Protein AF-A0A2W5SJ14-F1 (afdb_monomer_lite)

Foldseek 3Di:
DDPPPDWDWAFDLPCLLVVLVVVQVVCVVVVNDDPVCVVCSVVSSVVVRVVVCVVPVVRIHTDD

InterPro domains:
  IPR005227 Putative pre-16S rRNA nuclease [PF03652] (2-55)
  IPR012337 Ribonuclease H-like superfamily [SSF53098] (3-55)
  IPR037027 YqgF/RNase H-like domain superfamily [G3DSA:3.30.420.140] (1-63)

Sequence (64 aa):
RTRYQLPVVLVDERTSSVEAAERFALDRSEGRKRRRDAVALDAVAAAVIIERWLAAPQDATQLT

Radius of gyration: 14.63 Å; chains: 1; bounding box: 35×18×42 Å

pLDDT: mean 88.83, std 6.99, range [57.16, 96.25]

Secondary structure (DSSP, 8-state):
--SS----EE---TTHHHHHHHHHHHHHHTTS--GGGGGGHHHHHHHHHHHHHHH-GGGPEE--

Structure (mmCIF, N/CA/C/O backbone):
data_AF-A0A2W5SJ14-F1
#
_entry.id   AF-A0A2W5SJ14-F1
#
loop_
_atom_site.group_PDB
_atom_site.id
_atom_site.type_symbol
_atom_site.label_atom_id
_atom_site.label_alt_id
_atom_site.label_comp_id
_atom_site.label_asym_id
_atom_site.label_entity_id
_atom_site.label_seq_id
_atom_site.pdbx_PDB_ins_code
_atom_site.Cartn_x
_atom_site.Cartn_y
_atom_site.Cartn_z
_atom_site.occupancy
_atom_site.B_iso_or_equiv
_atom_site.auth_seq_id
_atom_site.auth_comp_id
_atom_site.auth_asym_id
_atom_site.auth_atom_id
_atom_site.pdbx_PDB_model_num
ATOM 1 N N . ARG A 1 1 ? -0.584 -7.082 24.110 1.00 57.16 1 ARG A N 1
ATOM 2 C CA . ARG A 1 1 ? 0.016 -5.788 24.532 1.00 57.16 1 ARG A CA 1
ATOM 3 C C . ARG A 1 1 ? 0.144 -4.898 23.303 1.00 57.16 1 ARG A C 1
ATOM 5 O O . ARG A 1 1 ? 0.979 -5.185 22.457 1.00 57.16 1 ARG A O 1
ATOM 12 N N . THR A 1 2 ? -0.676 -3.858 23.183 1.00 74.31 2 THR A N 1
ATOM 13 C CA . THR A 1 2 ? -0.688 -2.963 22.012 1.00 74.31 2 THR A CA 1
ATOM 14 C C . THR A 1 2 ? 0.339 -1.850 22.213 1.00 74.31 2 THR A C 1
ATOM 16 O O . THR A 1 2 ? 0.205 -1.062 23.143 1.00 74.31 2 THR A O 1
ATOM 19 N N . ARG A 1 3 ? 1.384 -1.789 21.374 1.00 90.31 3 ARG A N 1
ATOM 20 C CA . ARG A 1 3 ? 2.484 -0.807 21.503 1.00 90.31 3 ARG A CA 1
ATOM 21 C C . ARG A 1 3 ? 2.017 0.645 21.360 1.00 90.31 3 ARG A C 1
ATOM 23 O O . ARG A 1 3 ? 2.598 1.519 21.989 1.00 90.31 3 ARG A O 1
ATOM 30 N N . TYR A 1 4 ? 0.988 0.874 20.548 1.00 91.69 4 TYR A N 1
ATOM 31 C CA . TYR A 1 4 ? 0.547 2.212 20.149 1.00 91.69 4 TYR A CA 1
ATOM 32 C C . TYR A 1 4 ? -0.892 2.546 20.559 1.0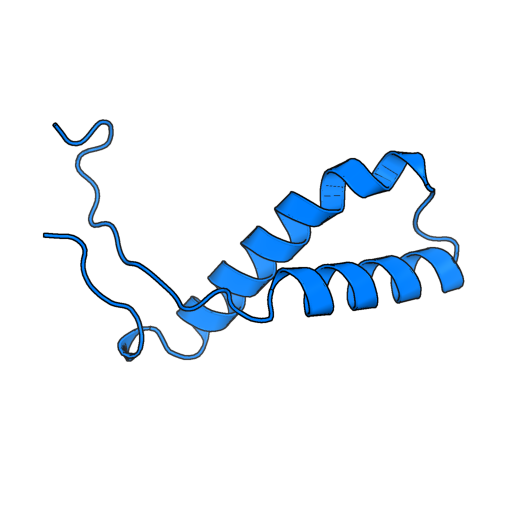0 91.69 4 TYR A C 1
ATOM 34 O O . TYR A 1 4 ? -1.325 3.662 20.327 1.00 91.69 4 TYR A O 1
ATOM 42 N N . GLN A 1 5 ? -1.626 1.599 21.159 1.00 89.81 5 GLN A N 1
ATOM 43 C CA . GLN A 1 5 ? -3.039 1.761 21.551 1.00 89.81 5 GLN A CA 1
ATOM 44 C C . GLN A 1 5 ? -3.960 2.307 20.439 1.00 89.81 5 GLN A C 1
ATOM 46 O O . GLN A 1 5 ? -4.970 2.944 20.721 1.00 89.81 5 GLN A O 1
ATOM 51 N N . LEU A 1 6 ? -3.626 2.036 19.176 1.00 91.75 6 LEU A N 1
ATOM 52 C CA . LEU A 1 6 ? -4.445 2.393 18.022 1.00 91.75 6 LEU A CA 1
ATOM 53 C C . LEU A 1 6 ? -5.235 1.174 17.530 1.00 91.75 6 LEU A C 1
ATOM 55 O O . LEU A 1 6 ? -4.731 0.052 17.656 1.00 91.75 6 LEU A O 1
ATOM 59 N N . PRO A 1 7 ? -6.431 1.379 16.945 1.00 91.56 7 PRO A N 1
ATOM 60 C CA . PRO A 1 7 ? -7.129 0.332 16.212 1.00 91.56 7 PRO A CA 1
ATOM 61 C C . PRO A 1 7 ? -6.239 -0.216 15.095 1.00 91.56 7 PRO A C 1
ATOM 63 O O . PRO A 1 7 ? -5.623 0.553 14.355 1.00 91.56 7 PRO A O 1
ATOM 66 N N . VAL A 1 8 ? -6.173 -1.540 14.974 1.00 93.50 8 VAL A N 1
ATOM 67 C CA . VAL A 1 8 ? -5.431 -2.221 13.909 1.00 93.50 8 VAL A CA 1
ATOM 68 C C . VAL A 1 8 ? -6.417 -3.020 13.074 1.00 93.50 8 VAL A C 1
ATOM 70 O O . VAL A 1 8 ? -7.282 -3.715 13.609 1.00 93.50 8 VAL A O 1
ATOM 73 N N . VAL A 1 9 ? -6.274 -2.919 11.758 1.00 95.25 9 VAL A N 1
ATOM 74 C CA . VAL A 1 9 ? -7.045 -3.699 10.793 1.00 95.25 9 VAL A CA 1
ATOM 75 C C . VAL A 1 9 ? -6.098 -4.445 9.859 1.00 95.25 9 VAL A C 1
ATOM 77 O O . VAL A 1 9 ? -4.995 -3.977 9.579 1.00 95.25 9 VAL A O 1
ATOM 80 N N . LEU A 1 10 ? -6.529 -5.613 9.400 1.00 95.00 10 LEU A N 1
ATOM 81 C CA . LEU A 1 10 ? -5.879 -6.407 8.368 1.00 95.00 10 LEU A CA 1
ATOM 82 C C . LEU A 1 10 ? -6.546 -6.134 7.022 1.00 95.00 10 LEU A C 1
ATOM 84 O O . LEU A 1 10 ? -7.769 -6.027 6.936 1.00 95.00 10 LEU A O 1
ATOM 88 N N . VAL A 1 11 ? -5.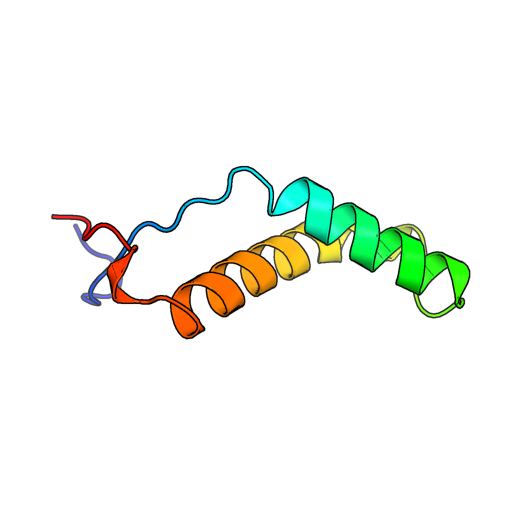730 -6.058 5.977 1.00 94.88 11 VAL A N 1
ATOM 89 C CA . VAL A 1 11 ? -6.141 -5.838 4.587 1.00 94.88 11 VAL A CA 1
ATOM 90 C C . VAL A 1 11 ? -5.518 -6.947 3.742 1.00 94.88 11 VAL A C 1
ATOM 92 O O . VAL A 1 11 ? -4.394 -7.364 4.019 1.00 94.88 11 VAL A O 1
ATOM 95 N N . ASP A 1 12 ? -6.232 -7.441 2.730 1.00 92.00 12 ASP A N 1
ATOM 96 C CA . ASP A 1 12 ? -5.709 -8.481 1.838 1.00 92.00 12 ASP A CA 1
ATOM 97 C C . ASP A 1 12 ? -4.553 -7.957 0.957 1.00 92.00 12 ASP A C 1
ATOM 99 O O . ASP A 1 12 ? -4.717 -7.042 0.139 1.00 92.00 12 ASP A O 1
ATOM 103 N N . GLU A 1 13 ? -3.375 -8.571 1.107 1.00 88.31 13 GLU A N 1
ATOM 104 C CA . GLU A 1 13 ? -2.131 -8.189 0.432 1.00 88.31 13 GLU A CA 1
ATOM 105 C C . GLU A 1 13 ? -1.750 -9.074 -0.765 1.00 88.31 13 GLU A C 1
ATOM 107 O O . GLU A 1 13 ? -0.707 -8.841 -1.369 1.00 88.31 13 GLU A O 1
ATOM 112 N N . ARG A 1 14 ? -2.561 -10.075 -1.142 1.00 88.25 14 ARG A N 1
ATOM 113 C CA . ARG A 1 14 ? -2.165 -11.160 -2.072 1.00 88.25 14 ARG A CA 1
ATOM 114 C C . ARG A 1 14 ? -1.518 -10.737 -3.399 1.00 88.25 14 ARG A C 1
ATOM 116 O O . ARG A 1 14 ? -0.769 -11.527 -3.966 1.00 88.25 14 ARG A O 1
ATOM 123 N N . THR A 1 15 ? -1.785 -9.534 -3.909 1.00 90.69 15 THR A N 1
ATOM 124 C CA . THR A 1 15 ? -1.181 -9.031 -5.161 1.00 90.69 15 THR A CA 1
ATOM 125 C C . THR A 1 15 ? -0.306 -7.790 -4.976 1.00 90.69 15 THR A C 1
ATOM 127 O O . THR A 1 15 ? 0.233 -7.283 -5.958 1.00 90.69 15 THR A O 1
ATOM 130 N N . SER A 1 16 ? -0.092 -7.321 -3.741 1.00 88.62 16 SER A N 1
ATOM 131 C CA . SER A 1 16 ? 0.655 -6.085 -3.464 1.00 88.62 16 SER A CA 1
ATO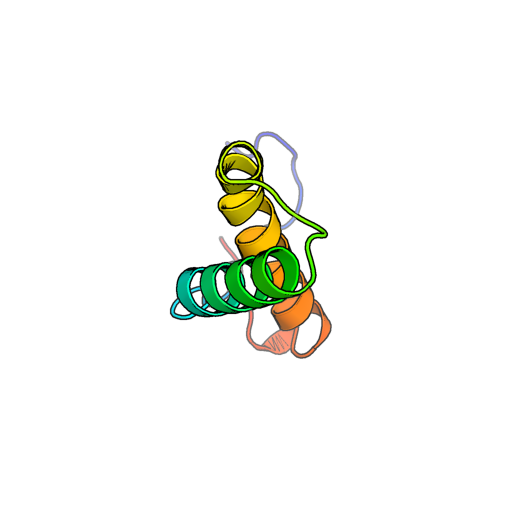M 132 C C . SER A 1 16 ? 2.103 -6.153 -3.959 1.00 88.62 16 SER A C 1
ATOM 134 O O . SER A 1 16 ? 2.608 -5.183 -4.521 1.00 88.62 16 SER A O 1
ATOM 136 N N . SER A 1 17 ? 2.760 -7.312 -3.833 1.00 88.44 17 SER A N 1
ATOM 137 C CA . SER A 1 17 ? 4.136 -7.512 -4.304 1.00 88.44 17 SER A CA 1
ATOM 138 C C . SER A 1 17 ? 4.248 -7.522 -5.830 1.00 88.44 17 SER A C 1
ATOM 140 O O . SER A 1 17 ? 5.222 -7.002 -6.373 1.00 88.44 17 SER A O 1
ATOM 142 N N . VAL A 1 18 ? 3.258 -8.096 -6.525 1.00 92.50 18 VAL A N 1
ATOM 143 C CA . VAL A 1 18 ? 3.215 -8.116 -7.997 1.00 92.50 18 VAL A CA 1
ATOM 144 C C . VAL A 1 18 ? 2.991 -6.702 -8.522 1.00 92.50 18 VAL A C 1
ATOM 146 O O . VAL A 1 18 ? 3.776 -6.224 -9.335 1.00 92.50 18 VAL A O 1
ATOM 149 N N . GLU A 1 19 ? 2.007 -5.989 -7.974 1.00 91.81 19 GLU A N 1
ATOM 150 C CA . GLU A 1 19 ? 1.732 -4.595 -8.338 1.00 91.81 19 GLU A CA 1
ATOM 151 C C . GLU A 1 19 ? 2.930 -3.682 -8.044 1.00 91.81 19 GLU A C 1
ATOM 153 O O . GLU A 1 19 ? 3.288 -2.829 -8.859 1.00 91.81 19 GLU A O 1
ATOM 158 N N . ALA A 1 20 ? 3.610 -3.879 -6.911 1.00 92.12 20 ALA A N 1
ATOM 159 C CA . ALA A 1 20 ? 4.821 -3.134 -6.588 1.00 92.12 20 ALA A CA 1
ATOM 160 C C . ALA A 1 20 ? 5.955 -3.405 -7.589 1.00 92.12 20 ALA A C 1
ATOM 162 O O . ALA A 1 20 ? 6.638 -2.469 -8.018 1.00 92.12 20 ALA A O 1
ATOM 163 N N . ALA A 1 21 ? 6.142 -4.664 -7.995 1.00 90.75 21 ALA A N 1
ATOM 164 C CA . ALA A 1 21 ? 7.142 -5.043 -8.986 1.00 90.75 21 ALA A CA 1
ATOM 165 C C . ALA A 1 21 ? 6.842 -4.444 -10.370 1.00 90.75 21 ALA A C 1
ATOM 167 O O . ALA A 1 21 ? 7.763 -3.955 -11.028 1.00 90.75 21 ALA A O 1
ATOM 168 N N . GLU A 1 22 ? 5.575 -4.428 -10.788 1.00 91.81 22 GLU A N 1
ATOM 169 C CA . GLU A 1 22 ? 5.127 -3.808 -12.041 1.00 91.81 22 GLU A CA 1
ATOM 170 C C . GLU A 1 22 ? 5.358 -2.292 -12.038 1.00 91.81 22 GLU A C 1
ATOM 172 O O . GLU A 1 22 ? 5.998 -1.771 -12.958 1.00 91.81 22 GLU A O 1
ATOM 177 N N . ARG A 1 23 ? 4.946 -1.586 -10.971 1.00 90.12 23 ARG A N 1
ATOM 178 C CA . ARG A 1 23 ? 5.202 -0.140 -10.802 1.00 90.12 23 ARG A CA 1
ATOM 179 C C . ARG A 1 23 ? 6.701 0.172 -10.844 1.00 90.12 23 ARG A C 1
ATOM 181 O O . ARG A 1 23 ? 7.131 1.104 -11.521 1.00 90.12 23 ARG A O 1
ATOM 188 N N . PHE A 1 24 ? 7.521 -0.642 -10.178 1.00 87.06 24 PHE A N 1
ATOM 189 C CA . PHE A 1 24 ? 8.974 -0.477 -10.192 1.00 87.06 24 PHE A CA 1
ATOM 190 C C . PHE A 1 24 ? 9.593 -0.752 -11.569 1.00 87.06 24 PHE A C 1
ATOM 192 O O . PHE A 1 24 ? 10.520 -0.053 -11.982 1.00 87.06 24 PHE A O 1
ATOM 199 N N . ALA A 1 25 ? 9.111 -1.765 -12.295 1.00 87.62 25 ALA A N 1
ATOM 200 C CA . ALA A 1 25 ? 9.569 -2.061 -13.649 1.00 87.62 25 ALA A CA 1
ATOM 201 C C . ALA A 1 25 ? 9.252 -0.908 -14.611 1.00 87.62 25 ALA A C 1
ATOM 203 O O . ALA A 1 25 ? 10.135 -0.512 -15.378 1.00 87.62 25 ALA A O 1
ATOM 204 N N . LEU A 1 26 ? 8.050 -0.331 -14.507 1.00 88.81 26 LEU A N 1
ATOM 205 C CA . LEU A 1 26 ? 7.643 0.851 -15.263 1.00 88.81 26 LEU A CA 1
ATOM 206 C C . LEU A 1 26 ? 8.579 2.033 -14.974 1.00 88.81 26 LEU A C 1
ATOM 208 O O . LEU A 1 26 ? 9.234 2.533 -15.888 1.00 88.81 26 LEU A O 1
ATOM 212 N N . ASP A 1 27 ? 8.766 2.390 -13.703 1.00 86.88 27 ASP A N 1
ATOM 213 C CA . ASP A 1 27 ? 9.665 3.481 -13.312 1.00 86.88 27 ASP A CA 1
ATOM 214 C C . ASP A 1 27 ? 11.123 3.267 -13.746 1.00 86.88 27 ASP A C 1
ATOM 216 O O . ASP A 1 27 ? 11.833 4.226 -14.067 1.00 86.88 27 ASP A O 1
ATOM 220 N N . ARG A 1 28 ? 11.601 2.016 -13.773 1.00 83.50 28 ARG A N 1
ATOM 221 C CA . ARG A 1 28 ? 12.929 1.697 -14.318 1.00 83.50 28 ARG A CA 1
ATOM 222 C C . ARG A 1 28 ? 12.989 1.871 -15.829 1.00 83.50 28 ARG A C 1
ATOM 224 O O . ARG A 1 28 ? 14.003 2.364 -16.319 1.00 83.50 28 ARG A O 1
ATOM 231 N N . SER A 1 29 ? 11.953 1.455 -16.554 1.00 84.75 29 SER A N 1
ATOM 232 C CA . SER A 1 29 ? 11.892 1.607 -18.012 1.00 84.75 29 SER A CA 1
ATOM 233 C C . SER A 1 29 ? 11.903 3.080 -18.429 1.00 84.75 29 SER A C 1
ATOM 235 O O . SER A 1 29 ? 12.552 3.440 -19.405 1.00 84.75 29 SER A O 1
ATOM 237 N N . GLU A 1 30 ? 11.307 3.945 -17.609 1.00 90.19 30 GLU A N 1
ATOM 238 C CA . GLU A 1 30 ? 11.292 5.399 -17.791 1.00 90.19 30 GLU A CA 1
ATOM 239 C C . GLU A 1 30 ? 12.560 6.097 -17.257 1.00 90.19 30 GLU A C 1
ATOM 241 O O . GLU A 1 30 ? 12.653 7.323 -17.248 1.00 90.19 30 GLU A O 1
ATOM 246 N N . GLY A 1 31 ? 13.557 5.334 -16.788 1.00 84.00 31 GLY A N 1
ATOM 247 C CA . GLY A 1 31 ? 14.835 5.855 -16.293 1.00 84.00 31 GLY A CA 1
ATOM 248 C C . GLY A 1 31 ? 14.765 6.552 -14.929 1.00 84.00 31 GLY A C 1
ATOM 249 O O . GLY A 1 31 ? 15.774 7.087 -14.467 1.00 84.00 31 GLY A O 1
ATOM 250 N N . ARG A 1 32 ? 13.609 6.523 -14.253 1.00 82.44 32 ARG A N 1
ATOM 251 C CA . ARG A 1 32 ? 13.383 7.175 -12.952 1.00 82.44 32 ARG A CA 1
ATOM 252 C C . ARG A 1 32 ? 13.943 6.399 -11.762 1.00 82.44 32 ARG A C 1
ATOM 254 O O . ARG A 1 32 ? 14.142 6.984 -10.698 1.00 82.44 32 ARG A O 1
ATOM 261 N N . LYS A 1 33 ? 14.193 5.093 -11.912 1.00 81.56 33 LYS A N 1
ATOM 262 C CA . LYS A 1 33 ? 14.680 4.213 -10.834 1.00 81.56 33 LYS A CA 1
ATOM 263 C C . LYS A 1 33 ? 15.857 3.344 -11.275 1.00 81.56 33 LYS A C 1
ATOM 265 O O . LYS A 1 33 ? 15.956 2.902 -12.418 1.00 81.56 33 LYS A O 1
ATOM 270 N N . ARG A 1 34 ? 16.765 3.066 -10.338 1.00 79.69 34 ARG A N 1
ATOM 271 C CA . ARG A 1 34 ? 17.935 2.185 -10.487 1.00 79.69 34 ARG A CA 1
ATOM 272 C C . ARG A 1 34 ? 17.757 0.908 -9.666 1.00 79.69 34 ARG A C 1
ATOM 274 O O . ARG A 1 34 ? 16.936 0.839 -8.765 1.00 79.69 34 ARG A O 1
ATOM 281 N N . ARG A 1 35 ? 18.594 -0.107 -9.912 1.00 74.00 35 ARG A N 1
ATOM 282 C CA . ARG A 1 35 ? 18.551 -1.396 -9.186 1.00 74.00 35 ARG A CA 1
ATOM 283 C C . ARG A 1 35 ? 18.668 -1.256 -7.659 1.00 74.00 35 ARG A C 1
ATOM 285 O O . ARG A 1 35 ? 18.038 -2.018 -6.941 1.00 74.00 35 ARG A O 1
ATOM 292 N N . ARG A 1 36 ? 19.432 -0.273 -7.165 1.00 78.06 36 ARG A N 1
ATOM 293 C CA . ARG A 1 36 ? 19.547 0.027 -5.723 1.00 78.06 36 ARG A CA 1
ATOM 294 C C . ARG A 1 36 ? 18.244 0.519 -5.088 1.00 78.06 36 ARG A C 1
ATOM 296 O O . ARG A 1 36 ? 18.083 0.399 -3.883 1.00 78.06 36 ARG A O 1
ATOM 303 N N . ASP A 1 37 ? 17.312 1.010 -5.899 1.00 80.62 37 ASP A N 1
ATOM 304 C CA . ASP A 1 37 ? 16.022 1.500 -5.424 1.00 80.62 37 ASP A CA 1
ATOM 305 C C . ASP A 1 37 ? 15.026 0.352 -5.207 1.00 80.62 37 ASP A C 1
ATOM 307 O O . ASP A 1 37 ? 13.905 0.600 -4.783 1.00 80.62 37 ASP A O 1
ATOM 311 N N . ALA A 1 38 ? 15.426 -0.903 -5.453 1.00 76.88 38 ALA A N 1
ATOM 312 C CA . ALA A 1 38 ? 14.610 -2.079 -5.159 1.00 76.88 38 ALA A CA 1
ATOM 313 C C . ALA A 1 38 ? 14.261 -2.196 -3.665 1.00 76.88 38 ALA A C 1
ATOM 315 O O . ALA A 1 38 ? 13.243 -2.785 -3.334 1.00 76.88 38 ALA A O 1
ATOM 316 N N . VAL A 1 39 ? 15.039 -1.572 -2.770 1.00 81.12 39 VAL A N 1
ATOM 317 C CA . VAL A 1 39 ? 14.690 -1.438 -1.341 1.00 81.12 39 VAL A CA 1
ATOM 318 C C . VAL A 1 39 ? 13.361 -0.692 -1.147 1.00 81.12 39 VAL A C 1
ATOM 320 O O . VAL A 1 39 ? 12.678 -0.890 -0.150 1.00 81.12 39 VAL A O 1
ATOM 323 N N . ALA A 1 40 ? 12.952 0.142 -2.108 1.00 83.75 40 ALA A N 1
ATOM 324 C CA . ALA A 1 40 ? 11.668 0.828 -2.065 1.00 83.75 40 ALA A CA 1
ATOM 325 C C . ALA A 1 40 ? 10.476 -0.070 -2.445 1.00 83.75 40 ALA A C 1
ATOM 327 O O . ALA A 1 40 ? 9.347 0.367 -2.255 1.00 83.75 40 ALA A O 1
ATOM 328 N N . LEU A 1 41 ? 10.684 -1.291 -2.961 1.00 87.25 41 LEU A N 1
ATOM 329 C CA . LEU A 1 41 ? 9.586 -2.192 -3.348 1.00 87.25 41 LEU A CA 1
ATOM 330 C C . LEU A 1 41 ? 8.644 -2.484 -2.180 1.00 87.25 41 LEU A C 1
ATOM 332 O O . LEU A 1 41 ? 7.433 -2.400 -2.356 1.00 87.25 41 LEU A O 1
ATOM 336 N N . ASP A 1 42 ? 9.186 -2.732 -0.987 1.00 88.50 42 ASP A N 1
ATOM 337 C CA . ASP A 1 42 ? 8.373 -2.983 0.208 1.00 88.50 42 ASP A CA 1
ATOM 338 C C . ASP A 1 42 ? 7.534 -1.753 0.584 1.00 88.50 42 ASP A C 1
ATOM 340 O O . ASP A 1 42 ? 6.369 -1.871 0.958 1.00 88.50 42 ASP A O 1
ATOM 344 N N . ALA A 1 43 ? 8.090 -0.549 0.414 1.00 90.50 43 ALA A N 1
ATOM 345 C CA . ALA A 1 43 ? 7.351 0.692 0.628 1.00 90.50 43 ALA A CA 1
ATOM 346 C C . ALA A 1 43 ? 6.248 0.896 -0.424 1.00 90.50 43 ALA A C 1
ATOM 348 O O . ALA A 1 43 ? 5.177 1.402 -0.095 1.00 90.50 43 ALA A O 1
ATOM 349 N N . VAL A 1 44 ? 6.477 0.479 -1.674 1.00 90.75 44 VAL A N 1
ATOM 350 C CA . VAL A 1 44 ? 5.445 0.498 -2.722 1.00 90.75 44 VAL A CA 1
ATOM 351 C C . VAL A 1 44 ? 4.343 -0.515 -2.408 1.00 90.75 44 VAL A C 1
ATOM 353 O O . VAL A 1 44 ? 3.171 -0.174 -2.523 1.00 90.75 44 VAL A O 1
ATOM 356 N N . ALA A 1 45 ? 4.684 -1.722 -1.950 1.00 92.06 45 ALA A N 1
ATOM 357 C CA . ALA A 1 45 ? 3.693 -2.706 -1.516 1.00 92.06 45 ALA A CA 1
ATOM 358 C C . ALA A 1 45 ? 2.858 -2.179 -0.334 1.00 92.06 45 ALA A C 1
ATOM 360 O O . ALA A 1 45 ? 1.633 -2.286 -0.347 1.00 92.06 45 ALA A O 1
ATOM 361 N N . ALA A 1 46 ? 3.494 -1.519 0.641 1.00 93.25 46 ALA A N 1
ATOM 362 C CA . ALA A 1 46 ? 2.791 -0.854 1.736 1.00 93.25 46 ALA A CA 1
ATOM 363 C C . ALA A 1 46 ? 1.850 0.260 1.237 1.00 93.25 46 ALA A C 1
ATOM 365 O O . ALA A 1 46 ? 0.727 0.378 1.726 1.00 93.25 46 ALA A O 1
ATOM 366 N N . ALA A 1 47 ? 2.268 1.044 0.239 1.00 93.25 47 ALA A N 1
ATOM 367 C CA . ALA A 1 47 ? 1.410 2.050 -0.384 1.00 93.25 47 ALA A CA 1
ATOM 368 C C . ALA A 1 47 ? 0.189 1.415 -1.069 1.00 93.25 47 ALA A C 1
ATOM 370 O O . ALA A 1 47 ? -0.924 1.886 -0.857 1.00 93.25 47 ALA A O 1
ATOM 371 N N . VAL A 1 48 ? 0.366 0.306 -1.798 1.00 93.31 48 VAL A N 1
ATOM 372 C CA . VAL A 1 48 ? -0.741 -0.451 -2.415 1.00 93.31 48 VAL A CA 1
ATOM 373 C C . VAL A 1 48 ? -1.752 -0.920 -1.363 1.00 93.31 48 VAL A C 1
ATOM 375 O O . VAL A 1 48 ? -2.960 -0.794 -1.563 1.00 93.31 48 VAL A O 1
ATOM 378 N N . ILE A 1 49 ? -1.280 -1.425 -0.219 1.00 94.50 49 ILE A N 1
ATOM 379 C CA . ILE A 1 49 ? -2.152 -1.844 0.889 1.00 94.50 49 ILE A CA 1
ATOM 380 C C . ILE A 1 49 ? -2.973 -0.654 1.420 1.00 94.50 49 ILE A C 1
ATOM 382 O O . ILE A 1 49 ? -4.179 -0.785 1.636 1.00 94.50 49 ILE A O 1
ATOM 386 N N . ILE A 1 50 ? -2.348 0.517 1.584 1.00 95.06 50 ILE A N 1
ATOM 387 C CA . ILE A 1 50 ? -3.030 1.743 2.032 1.00 95.06 50 ILE A CA 1
ATOM 388 C C . ILE A 1 50 ? -4.051 2.221 0.993 1.00 95.06 50 ILE A C 1
ATOM 390 O O . ILE A 1 50 ? -5.179 2.542 1.355 1.00 95.06 50 ILE A O 1
ATOM 394 N N . GLU A 1 51 ? -3.685 2.252 -0.290 1.00 94.75 51 GLU A N 1
ATOM 395 C CA . GLU A 1 51 ? -4.570 2.657 -1.390 1.00 94.75 51 GLU A CA 1
ATOM 396 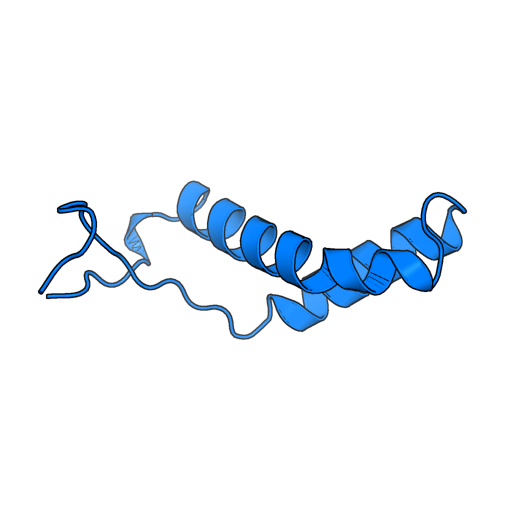C C . GLU A 1 51 ? -5.839 1.794 -1.433 1.00 94.75 51 GLU A C 1
ATOM 398 O O . GLU A 1 51 ? -6.946 2.322 -1.543 1.00 94.75 51 GLU A O 1
ATOM 403 N N . ARG A 1 52 ? -5.695 0.473 -1.268 1.00 94.38 52 ARG A N 1
ATOM 404 C CA . ARG A 1 52 ? -6.828 -0.463 -1.192 1.00 94.38 52 ARG A CA 1
ATOM 405 C C . ARG A 1 52 ? -7.737 -0.180 -0.008 1.00 94.38 52 ARG A C 1
ATOM 407 O O . ARG A 1 52 ? -8.951 -0.131 -0.175 1.00 94.38 52 ARG A O 1
ATOM 414 N N . TRP A 1 53 ? -7.158 0.040 1.171 1.00 95.94 53 TRP A N 1
ATOM 415 C CA . TRP A 1 53 ? -7.936 0.374 2.361 1.00 95.94 53 TRP A CA 1
ATOM 416 C C . TRP A 1 53 ? -8.693 1.696 2.205 1.00 95.94 53 TRP A C 1
ATOM 418 O O . TRP A 1 53 ? -9.852 1.785 2.594 1.00 95.94 53 TRP A O 1
ATOM 428 N N . LEU A 1 54 ? -8.072 2.710 1.599 1.00 96.25 54 LEU A N 1
ATOM 429 C CA . LEU A 1 54 ? -8.731 3.987 1.324 1.00 96.25 54 LEU A CA 1
ATOM 430 C C . LEU A 1 54 ? -9.895 3.839 0.332 1.00 96.25 54 LEU A C 1
ATOM 432 O O . LEU A 1 54 ? -10.894 4.541 0.466 1.00 96.25 54 LEU A O 1
ATOM 436 N N . ALA A 1 55 ? -9.776 2.935 -0.645 1.00 96.12 55 ALA A N 1
ATOM 437 C CA . ALA A 1 55 ? -10.819 2.677 -1.635 1.00 96.12 55 ALA A CA 1
ATOM 438 C C . ALA A 1 55 ? -11.992 1.845 -1.083 1.00 96.12 55 ALA A C 1
ATOM 440 O O . ALA A 1 55 ? -13.135 2.066 -1.483 1.00 96.12 55 ALA A O 1
ATOM 441 N N . ALA A 1 56 ? -11.720 0.898 -0.180 1.00 95.56 56 ALA A N 1
ATOM 442 C CA . ALA A 1 56 ? -12.715 -0.020 0.374 1.00 95.56 56 ALA A CA 1
ATOM 443 C C . ALA A 1 56 ? -12.442 -0.339 1.861 1.00 95.56 56 ALA A C 1
ATOM 445 O O . ALA A 1 56 ? -12.072 -1.462 2.213 1.00 95.56 56 ALA A O 1
ATOM 446 N N . PRO A 1 57 ? -12.630 0.629 2.775 1.00 95.38 57 PRO A N 1
ATOM 447 C CA . PRO A 1 57 ? -12.293 0.448 4.188 1.00 95.38 57 PRO A CA 1
ATOM 448 C C . PRO A 1 57 ? -13.143 -0.626 4.880 1.00 95.38 57 PRO A C 1
ATOM 450 O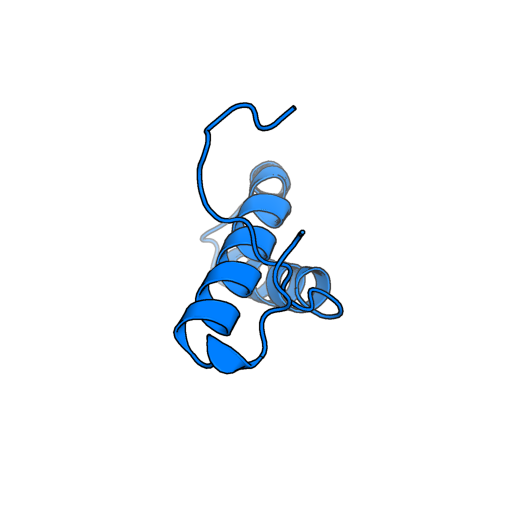 O . PRO A 1 57 ? -12.695 -1.219 5.861 1.00 95.38 57 PRO A O 1
ATOM 453 N N . GLN A 1 58 ? -14.351 -0.890 4.373 1.00 95.31 58 GLN A N 1
ATOM 454 C CA . GLN A 1 58 ? -15.255 -1.919 4.890 1.00 95.31 58 GLN A CA 1
ATOM 455 C C . GLN A 1 58 ? -14.759 -3.356 4.668 1.00 95.31 58 GLN A C 1
ATOM 457 O O . GLN A 1 58 ? -15.220 -4.258 5.362 1.00 95.31 58 GLN A O 1
ATOM 462 N N . ASP A 1 59 ? -13.821 -3.569 3.742 1.00 94.62 59 ASP A N 1
ATOM 463 C CA . ASP A 1 59 ? -13.281 -4.900 3.437 1.00 94.62 59 ASP A CA 1
ATOM 464 C C . ASP A 1 59 ? -12.180 -5.314 4.434 1.00 94.62 59 ASP A C 1
ATOM 466 O O . ASP A 1 59 ? -11.710 -6.454 4.433 1.00 94.62 59 ASP A O 1
ATOM 470 N N . ALA A 1 60 ? -11.750 -4.394 5.305 1.00 95.12 60 ALA A N 1
ATOM 471 C CA . ALA A 1 60 ? -10.705 -4.641 6.285 1.00 95.12 60 ALA A CA 1
ATOM 472 C C . ALA A 1 60 ? -11.220 -5.427 7.502 1.00 95.12 60 ALA A C 1
ATOM 474 O O . ALA A 1 60 ? -12.297 -5.172 8.040 1.00 95.12 60 ALA A O 1
ATOM 475 N N . THR A 1 61 ? -10.405 -6.359 7.995 1.00 96.19 61 THR A N 1
ATOM 476 C CA . THR A 1 61 ? -10.728 -7.183 9.169 1.00 96.19 61 THR A CA 1
ATOM 477 C C . THR A 1 61 ? -10.147 -6.561 10.434 1.00 96.19 61 THR A C 1
ATOM 479 O O . THR A 1 61 ? -8.941 -6.345 10.514 1.00 96.19 61 THR A O 1
ATOM 482 N N . GLN A 1 62 ? -10.964 -6.291 11.452 1.00 92.12 62 GLN A N 1
ATOM 483 C CA . GLN A 1 62 ? -10.461 -5.769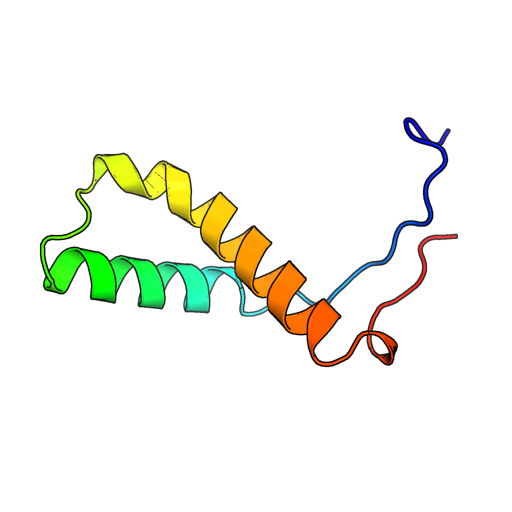 12.727 1.00 92.12 62 GLN A CA 1
ATOM 484 C C . GLN A 1 62 ? -9.657 -6.828 13.493 1.00 92.12 62 GLN A C 1
ATOM 486 O O . GLN A 1 62 ? -10.120 -7.949 13.694 1.00 92.12 62 GLN A O 1
ATOM 491 N N . LEU A 1 63 ? -8.460 -6.452 13.950 1.00 87.25 63 LEU A N 1
ATOM 492 C CA . LEU A 1 63 ? -7.652 -7.262 14.860 1.00 87.25 63 LEU A CA 1
ATOM 493 C C . LEU A 1 63 ? -8.168 -7.046 16.288 1.00 87.25 63 LEU A C 1
ATOM 495 O O . LEU A 1 63 ? -8.099 -5.929 16.804 1.00 87.25 63 LEU A O 1
ATOM 499 N N . THR A 1 64 ? -8.720 -8.104 16.884 1.00 76.31 64 THR A N 1
ATOM 500 C CA . THR A 1 64 ? -9.251 -8.112 18.259 1.00 76.31 64 THR A CA 1
ATOM 501 C C . THR A 1 64 ? -8.173 -8.423 19.290 1.00 76.31 64 THR A C 1
ATOM 503 O O . THR A 1 64 ? -7.252 -9.213 18.974 1.00 76.31 64 THR A O 1
#

Organism: NCBI:txid48